Protein AF-A0A7T6VP35-F1 (afdb_monomer)

Radius of gyration: 22.61 Å; Cα contacts (8 Å, |Δi|>4): 110; chains: 1; bounding box: 56×58×50 Å

Nearest PDB structures (foldseek):
  3vu4-assembly3_A  TM=9.335E-01  e=1.042E-01  Kluyveromyces marxianus
  4yhc-assembly1_A  TM=8.560E-01  e=1.111E-01  Schizosaccharomyces pombe 972h-
  4h5j-assembly1_A  TM=8.783E-01  e=1.434E-01  Saccharomyces cerevisiae
  4yhc-assembly2_B  TM=8.462E-01  e=1.262E-01  Schizosaccharomyces pombe 972h-
  8fac-assembly1_A  TM=8.347E-01  e=3.505E-01  Homo sapiens

Structure (mmCIF, N/CA/C/O backbone):
data_AF-A0A7T6VP35-F1
#
_entry.id   AF-A0A7T6VP35-F1
#
loop_
_atom_site.group_PDB
_atom_site.id
_atom_site.type_symbol
_atom_site.label_atom_id
_atom_site.label_alt_id
_atom_site.label_comp_id
_atom_site.label_asym_id
_atom_site.label_entity_id
_atom_site.label_seq_id
_atom_site.pdbx_PDB_ins_code
_atom_site.Cartn_x
_atom_site.Cartn_y
_atom_site.Cartn_z
_atom_site.occupancy
_atom_site.B_iso_or_equiv
_atom_site.auth_seq_id
_atom_site.auth_comp_id
_atom_site.auth_asym_id
_atom_site.auth_atom_id
_atom_site.pdbx_PDB_model_num
ATOM 1 N N . MET A 1 1 ? 30.293 -44.725 -34.055 1.00 45.25 1 MET A N 1
ATOM 2 C CA . MET A 1 1 ? 31.162 -44.165 -33.001 1.00 45.25 1 MET A CA 1
ATOM 3 C C . MET A 1 1 ? 31.433 -42.728 -33.378 1.00 45.25 1 MET A C 1
ATOM 5 O O . MET A 1 1 ? 31.968 -42.501 -34.454 1.00 45.25 1 MET A O 1
ATOM 9 N N . GLY A 1 2 ? 30.972 -41.789 -32.566 1.00 43.19 2 GLY A N 1
ATOM 10 C CA . GLY A 1 2 ? 31.087 -40.361 -32.832 1.00 43.19 2 GLY A CA 1
ATOM 11 C C . GLY A 1 2 ? 30.233 -39.612 -31.827 1.00 43.19 2 GLY A C 1
ATOM 12 O O . GLY A 1 2 ? 29.228 -39.025 -32.206 1.00 43.19 2 GLY A O 1
ATOM 13 N N . ASP A 1 3 ? 30.580 -39.756 -30.549 1.00 46.41 3 ASP A N 1
ATOM 14 C CA . ASP A 1 3 ? 29.960 -39.008 -29.464 1.00 46.41 3 ASP A CA 1
ATOM 15 C C . ASP A 1 3 ? 30.331 -37.531 -29.652 1.00 46.41 3 ASP A C 1
ATOM 17 O O . ASP A 1 3 ? 31.506 -37.163 -29.600 1.00 46.41 3 ASP A O 1
ATOM 21 N N . GLU A 1 4 ? 29.340 -36.686 -29.941 1.00 54.66 4 GLU A N 1
ATOM 22 C CA . GLU A 1 4 ? 29.506 -35.236 -29.904 1.00 54.66 4 GLU A CA 1
ATOM 23 C C . GLU A 1 4 ? 29.760 -34.834 -28.449 1.00 54.66 4 GLU A C 1
ATOM 25 O O . GLU A 1 4 ? 28.839 -34.741 -27.636 1.00 54.66 4 GLU A O 1
ATOM 30 N N . GLU A 1 5 ? 31.034 -34.639 -28.105 1.00 53.47 5 GLU A N 1
ATOM 31 C CA . GLU A 1 5 ? 31.450 -34.078 -26.825 1.00 53.47 5 GLU A CA 1
ATOM 32 C C . GLU A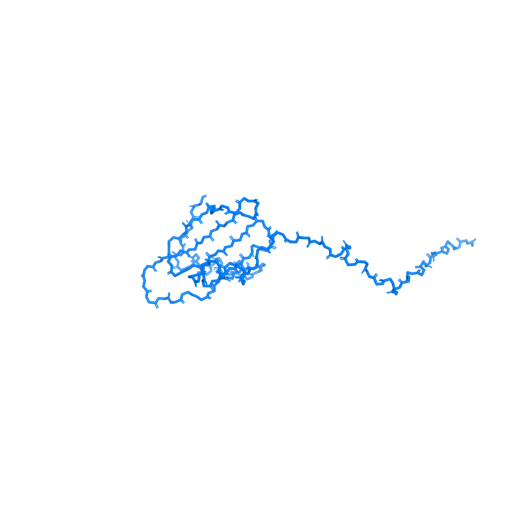 1 5 ? 30.738 -32.738 -26.604 1.00 53.47 5 GLU A C 1
ATOM 34 O O . GLU A 1 5 ? 31.073 -31.710 -27.204 1.00 53.47 5 GLU A O 1
ATOM 39 N N . LEU A 1 6 ? 29.750 -32.748 -25.708 1.00 54.72 6 LEU A N 1
ATOM 40 C CA . LEU A 1 6 ? 29.208 -31.551 -25.0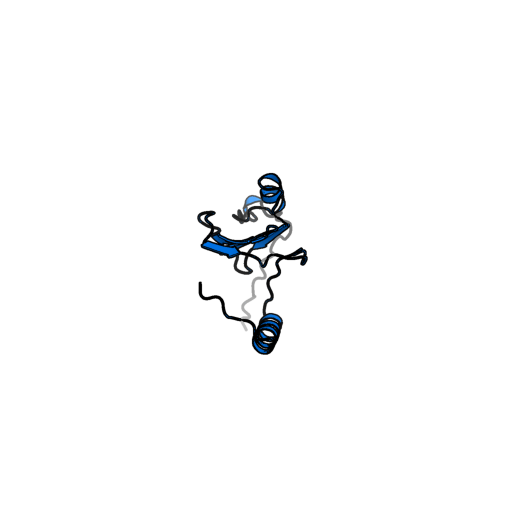86 1.00 54.72 6 LEU A CA 1
ATOM 41 C C . LEU A 1 6 ? 30.382 -30.805 -24.445 1.00 54.72 6 LEU A C 1
ATOM 43 O O . LEU A 1 6 ? 30.849 -31.162 -23.365 1.00 54.72 6 LEU A O 1
ATOM 47 N N . LYS A 1 7 ? 30.889 -29.777 -25.133 1.00 51.28 7 LYS A N 1
ATOM 48 C CA . LYS A 1 7 ? 31.916 -28.881 -24.601 1.00 51.28 7 LYS A CA 1
ATOM 49 C C . LYS A 1 7 ? 31.334 -28.142 -23.403 1.00 51.28 7 LYS A C 1
ATOM 51 O O . LYS A 1 7 ? 30.700 -27.097 -23.553 1.00 51.28 7 LYS A O 1
ATOM 56 N N . TYR A 1 8 ? 31.555 -28.690 -22.214 1.00 57.19 8 TYR A N 1
ATOM 57 C CA . TYR A 1 8 ? 31.365 -27.976 -20.963 1.00 57.19 8 TYR A CA 1
ATOM 58 C C . TYR A 1 8 ? 32.275 -26.750 -20.997 1.00 57.19 8 TYR A C 1
ATOM 60 O O . TYR A 1 8 ? 33.499 -26.846 -21.002 1.00 57.19 8 TYR A O 1
ATOM 68 N N . LYS A 1 9 ? 31.657 -25.578 -21.139 1.00 61.06 9 LYS A N 1
ATOM 69 C CA . LYS A 1 9 ? 32.354 -24.301 -21.131 1.00 61.06 9 LYS A CA 1
ATOM 70 C C . LYS A 1 9 ? 32.536 -23.911 -19.672 1.00 61.06 9 LYS A C 1
ATOM 72 O O . LYS A 1 9 ? 31.550 -23.608 -19.005 1.00 61.06 9 LYS A O 1
ATOM 77 N N . ASP A 1 10 ? 33.773 -23.921 -19.195 1.00 59.31 10 ASP A N 1
ATOM 78 C CA . ASP A 1 10 ? 34.096 -23.456 -17.850 1.00 59.31 10 ASP A CA 1
ATOM 79 C C . ASP A 1 10 ? 33.689 -21.984 -17.711 1.00 59.31 10 ASP A C 1
ATOM 81 O O . ASP A 1 10 ? 34.276 -21.079 -18.313 1.00 59.31 10 ASP A O 1
ATOM 85 N N . VAL A 1 11 ? 32.623 -21.737 -16.951 1.00 57.72 11 VAL A N 1
ATOM 86 C CA . VAL A 1 11 ? 32.194 -20.383 -16.604 1.00 57.72 11 VAL A CA 1
ATOM 87 C C . VAL A 1 11 ? 32.987 -19.973 -15.375 1.00 57.72 11 VAL A C 1
ATOM 89 O O . VAL A 1 11 ? 32.824 -20.535 -14.295 1.00 57.72 11 VAL A O 1
ATOM 92 N N . ASN A 1 12 ? 33.866 -18.988 -15.539 1.00 61.28 12 ASN A N 1
ATOM 93 C CA . ASN A 1 12 ? 34.619 -18.435 -14.425 1.00 61.28 12 ASN A CA 1
ATOM 94 C C . ASN A 1 12 ? 33.663 -17.705 -13.463 1.00 61.28 12 ASN A C 1
ATOM 96 O O . ASN A 1 12 ? 33.245 -16.577 -13.720 1.00 61.28 12 ASN A O 1
ATOM 100 N N . ILE A 1 13 ? 33.323 -18.354 -12.349 1.00 58.56 13 ILE A N 1
ATOM 101 C CA . ILE A 1 13 ? 32.464 -17.809 -11.287 1.00 58.56 13 ILE A CA 1
ATOM 102 C C . ILE A 1 13 ? 33.117 -16.660 -10.498 1.00 58.56 13 ILE A C 1
ATOM 104 O O . ILE A 1 13 ? 32.438 -16.004 -9.715 1.00 58.56 13 ILE A O 1
ATOM 108 N N . ASN A 1 14 ? 34.404 -16.364 -10.729 1.00 61.88 14 ASN A N 1
ATOM 109 C CA . ASN A 1 14 ? 35.099 -15.225 -10.114 1.00 61.88 14 ASN A CA 1
ATOM 110 C C . ASN A 1 14 ? 34.864 -13.897 -10.849 1.00 61.88 14 ASN A C 1
ATOM 112 O O . ASN A 1 14 ? 35.502 -12.891 -10.529 1.00 61.88 14 ASN A O 1
ATOM 116 N N . ILE A 1 15 ? 33.965 -13.857 -11.837 1.00 58.56 15 ILE A N 1
ATOM 117 C CA . ILE A 1 15 ? 33.495 -12.587 -12.387 1.00 58.56 15 ILE A CA 1
ATOM 118 C C . ILE A 1 15 ? 32.611 -11.945 -11.318 1.00 58.56 15 ILE A C 1
ATOM 120 O O . ILE A 1 15 ? 31.419 -12.227 -11.228 1.00 58.56 15 ILE A O 1
ATOM 124 N N . VAL A 1 16 ? 33.206 -11.066 -10.507 1.00 59.94 16 VAL A N 1
ATOM 125 C CA . VAL A 1 16 ? 32.450 -10.104 -9.703 1.00 59.94 16 VAL A CA 1
ATOM 126 C C . VAL A 1 16 ? 31.546 -9.357 -10.686 1.00 59.94 16 VAL A C 1
ATOM 128 O O . VAL A 1 16 ? 32.074 -8.699 -11.592 1.00 59.94 16 VAL A O 1
ATOM 131 N N . PRO A 1 17 ? 30.209 -9.477 -10.581 1.00 57.53 17 PRO A N 1
ATOM 132 C CA . PRO A 1 17 ? 29.318 -8.762 -11.475 1.00 57.53 17 PRO A CA 1
ATOM 133 C C . PRO A 1 17 ? 29.684 -7.285 -11.401 1.00 57.53 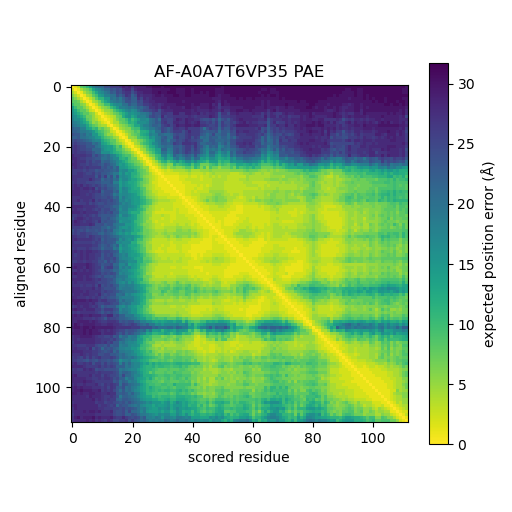17 PRO A C 1
ATOM 135 O O . PRO A 1 17 ? 29.749 -6.717 -10.308 1.00 57.53 17 PRO A O 1
ATOM 138 N N . LYS A 1 18 ? 29.954 -6.648 -12.547 1.00 56.50 18 LYS A N 1
ATOM 139 C CA . LYS A 1 18 ? 30.041 -5.186 -12.564 1.00 56.50 18 LYS A CA 1
ATOM 140 C C . LYS A 1 18 ? 28.736 -4.686 -11.950 1.00 56.50 18 LYS A C 1
ATOM 142 O O . LYS A 1 18 ? 27.669 -5.096 -12.401 1.00 56.50 18 LYS A O 1
ATOM 147 N N . ILE A 1 19 ? 28.827 -3.836 -10.926 1.00 55.59 19 ILE A N 1
ATOM 148 C CA . ILE A 1 19 ? 27.679 -3.264 -10.196 1.00 55.59 19 ILE A CA 1
ATOM 149 C C . ILE A 1 19 ? 26.604 -2.719 -11.151 1.00 55.59 19 ILE A C 1
ATOM 151 O O . ILE A 1 19 ? 25.419 -2.713 -10.833 1.00 55.59 19 ILE A O 1
ATOM 155 N N . ASP A 1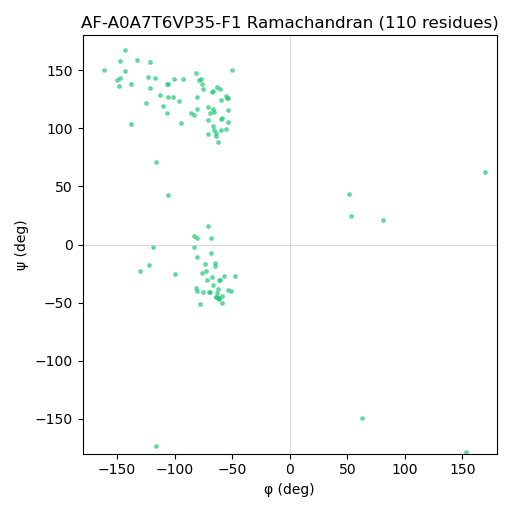 20 ? 27.014 -2.316 -12.350 1.00 54.00 20 ASP A N 1
ATOM 156 C CA . ASP A 1 20 ? 26.146 -1.772 -13.385 1.00 54.00 20 ASP A CA 1
ATOM 157 C C . ASP A 1 20 ? 25.250 -2.811 -14.086 1.00 54.00 20 ASP A C 1
ATOM 159 O O . ASP A 1 20 ? 24.253 -2.424 -14.683 1.00 54.00 20 ASP A O 1
ATOM 163 N N . ILE A 1 21 ? 25.536 -4.115 -13.972 1.00 54.22 21 ILE A N 1
ATOM 164 C CA . ILE A 1 21 ? 24.648 -5.200 -14.440 1.00 54.22 21 ILE A CA 1
ATOM 165 C C . ILE A 1 21 ? 23.465 -5.384 -13.468 1.00 54.22 21 ILE A C 1
ATOM 167 O O . ILE A 1 21 ? 22.388 -5.811 -13.871 1.00 54.22 21 ILE A O 1
ATOM 171 N N . ILE A 1 22 ? 23.630 -4.991 -12.199 1.00 52.59 22 ILE A N 1
ATOM 172 C CA . ILE A 1 22 ? 22.613 -5.087 -11.136 1.00 52.59 22 ILE A CA 1
ATOM 173 C C . ILE A 1 22 ? 22.027 -3.698 -10.838 1.00 52.59 22 ILE A C 1
ATOM 175 O O . ILE A 1 22 ? 21.836 -3.299 -9.692 1.00 52.59 22 ILE A O 1
ATOM 179 N N . LYS A 1 23 ? 21.746 -2.914 -11.879 1.00 46.44 23 LYS A N 1
ATOM 180 C CA . LYS A 1 23 ? 20.934 -1.700 -11.752 1.00 46.44 23 LYS A CA 1
ATOM 181 C C . LYS A 1 23 ? 19.660 -1.862 -12.562 1.00 46.44 23 LYS A C 1
ATOM 183 O O . LYS A 1 23 ? 19.435 -1.155 -13.538 1.00 46.44 23 LYS A O 1
ATOM 188 N N . ASN A 1 24 ? 18.763 -2.715 -12.073 1.00 47.38 24 ASN A N 1
ATOM 189 C CA . ASN A 1 24 ? 17.362 -2.330 -12.159 1.00 47.38 24 ASN A CA 1
ATOM 190 C C . ASN A 1 24 ? 17.235 -1.087 -11.278 1.00 47.38 24 ASN A C 1
ATOM 192 O O . ASN A 1 24 ? 17.166 -1.195 -10.055 1.00 47.38 24 ASN A O 1
ATOM 196 N N . LYS A 1 25 ? 17.306 0.104 -11.887 1.00 46.78 25 LYS A N 1
ATOM 197 C CA . LYS A 1 25 ? 16.839 1.329 -11.236 1.00 46.78 25 LYS A CA 1
ATOM 198 C C . LYS A 1 25 ? 15.350 1.114 -10.998 1.00 46.78 25 LYS A C 1
ATOM 200 O O . LYS A 1 25 ? 14.541 1.408 -11.869 1.00 46.78 25 LYS A O 1
ATOM 205 N N . SER A 1 26 ? 14.999 0.524 -9.862 1.00 57.09 26 SER A N 1
ATOM 206 C CA . SER A 1 26 ? 13.615 0.491 -9.438 1.00 57.09 26 SER A CA 1
ATOM 207 C C . SER A 1 26 ? 13.168 1.942 -9.305 1.00 57.09 26 SER A C 1
ATOM 209 O O . SER A 1 26 ? 13.800 2.717 -8.586 1.00 57.09 26 SER A O 1
ATOM 211 N N . SER A 1 27 ? 12.098 2.314 -10.000 1.00 63.88 27 SER A N 1
ATOM 212 C CA . SER A 1 27 ? 11.362 3.557 -9.745 1.00 63.88 27 SER A CA 1
ATOM 213 C C . SER A 1 27 ? 10.628 3.515 -8.399 1.00 63.88 27 SER A C 1
ATOM 215 O O . SER A 1 27 ? 9.886 4.434 -8.073 1.00 63.88 27 SER A O 1
ATOM 217 N N . ASP A 1 28 ? 10.847 2.452 -7.618 1.00 71.38 28 ASP A N 1
ATOM 218 C CA . ASP A 1 28 ? 10.353 2.259 -6.267 1.00 71.38 28 ASP A CA 1
ATOM 219 C C . ASP A 1 28 ? 10.862 3.388 -5.355 1.00 71.38 28 ASP A C 1
ATOM 221 O O . ASP A 1 28 ? 11.980 3.369 -4.835 1.00 71.38 28 ASP A O 1
ATOM 225 N N . ILE A 1 29 ? 9.999 4.372 -5.142 1.00 76.81 29 ILE A N 1
ATOM 226 C CA . ILE A 1 29 ? 10.055 5.316 -4.036 1.00 76.81 29 ILE A CA 1
ATOM 227 C C . ILE A 1 29 ? 10.087 4.534 -2.716 1.00 76.81 29 ILE A C 1
ATOM 229 O O . ILE A 1 29 ? 9.229 3.680 -2.458 1.00 76.81 29 ILE A O 1
ATOM 233 N N . LYS A 1 30 ? 11.062 4.824 -1.854 1.00 82.31 30 LYS A N 1
ATOM 234 C CA . LYS A 1 30 ? 11.183 4.126 -0.569 1.00 82.31 30 LYS A CA 1
ATOM 235 C C . LYS A 1 30 ? 10.180 4.677 0.442 1.00 82.31 30 LYS A C 1
ATOM 237 O O . LYS A 1 30 ? 10.030 5.888 0.571 1.00 82.31 30 LYS A O 1
ATOM 242 N N . TRP A 1 31 ? 9.601 3.799 1.263 1.00 84.06 31 TRP A N 1
ATOM 243 C CA . TRP A 1 31 ? 8.733 4.201 2.382 1.00 84.06 31 TRP A CA 1
ATOM 244 C C . TRP A 1 31 ? 9.387 5.260 3.283 1.00 84.06 31 TRP A C 1
ATOM 246 O O . TRP A 1 31 ? 8.747 6.229 3.672 1.00 84.06 31 TRP A O 1
ATOM 256 N N . SER A 1 32 ? 10.689 5.131 3.559 1.00 84.00 32 SER A N 1
ATOM 257 C CA . SER A 1 32 ? 11.425 6.096 4.383 1.00 84.00 32 SER A CA 1
ATOM 258 C C . SER A 1 32 ? 11.585 7.472 3.731 1.00 84.00 32 SER A C 1
ATOM 260 O O . SER A 1 32 ? 11.710 8.468 4.439 1.00 84.00 32 SER A O 1
ATOM 262 N N . GLU A 1 33 ? 11.595 7.546 2.401 1.00 86.12 33 GLU A N 1
ATOM 263 C CA . GLU A 1 33 ? 11.636 8.809 1.661 1.00 86.12 33 GLU A CA 1
ATOM 264 C C . GLU A 1 33 ? 10.263 9.483 1.697 1.00 86.12 33 GLU A C 1
ATOM 266 O O . GLU A 1 33 ? 10.182 10.682 1.951 1.00 86.12 33 GLU A O 1
ATOM 271 N N . GLU A 1 34 ? 9.182 8.714 1.555 1.00 85.38 34 GLU A N 1
ATOM 272 C CA . GLU A 1 34 ? 7.818 9.241 1.664 1.00 85.38 34 GLU A CA 1
ATOM 273 C C . GLU A 1 34 ? 7.452 9.654 3.086 1.00 85.38 34 GLU A C 1
ATOM 275 O O . GLU A 1 34 ? 6.898 10.732 3.282 1.00 85.38 34 GLU A O 1
ATOM 280 N N . LYS A 1 35 ? 7.844 8.874 4.098 1.00 85.44 35 LYS A N 1
ATOM 281 C CA . LYS A 1 35 ? 7.614 9.211 5.509 1.00 85.44 35 LYS A CA 1
ATOM 282 C C . LYS A 1 35 ? 8.298 10.520 5.918 1.00 85.44 35 LYS A C 1
ATOM 284 O O . LYS A 1 35 ? 7.786 11.229 6.775 1.00 85.44 35 LYS A O 1
ATOM 289 N N . LYS A 1 36 ? 9.430 10.862 5.287 1.00 87.88 36 LYS A N 1
ATOM 290 C CA . LYS A 1 36 ? 10.106 12.158 5.476 1.00 87.88 36 LYS A CA 1
ATOM 291 C C . LYS A 1 36 ? 9.359 13.325 4.832 1.00 87.88 36 LYS A C 1
ATOM 293 O O . LYS A 1 36 ? 9.484 14.443 5.314 1.00 87.88 36 LYS A O 1
ATOM 298 N N . LYS A 1 37 ? 8.635 13.091 3.732 1.00 86.56 37 LYS A N 1
ATOM 299 C CA . LYS A 1 37 ? 7.833 14.122 3.053 1.00 86.56 37 LYS A CA 1
ATOM 300 C C . LYS A 1 37 ? 6.484 14.330 3.735 1.00 86.56 37 LYS A C 1
ATOM 302 O O . LYS A 1 37 ? 6.000 15.454 3.795 1.00 86.56 37 LYS A O 1
ATOM 307 N N . ASN A 1 38 ? 5.874 13.248 4.215 1.00 84.94 38 ASN A N 1
ATOM 308 C CA . ASN A 1 38 ? 4.580 13.265 4.875 1.00 84.94 38 ASN A CA 1
ATOM 309 C C . ASN A 1 38 ? 4.600 12.352 6.106 1.00 84.94 38 ASN A C 1
ATOM 311 O O . ASN A 1 38 ? 4.487 11.127 6.011 1.00 84.94 38 ASN A O 1
ATOM 315 N N . GLU A 1 39 ? 4.692 12.976 7.278 1.00 85.62 39 GLU A N 1
ATOM 316 C CA . GLU A 1 39 ? 4.735 12.279 8.564 1.00 85.62 39 GLU A CA 1
ATOM 317 C C . GLU A 1 39 ? 3.432 11.529 8.881 1.00 85.62 39 GLU A C 1
ATOM 319 O O . GLU A 1 39 ? 3.449 10.594 9.684 1.00 85.62 39 GLU A O 1
ATOM 324 N N . ASN A 1 40 ? 2.322 11.859 8.212 1.00 88.19 40 ASN A N 1
ATOM 325 C CA . ASN A 1 40 ? 1.024 11.216 8.425 1.00 88.19 40 ASN A CA 1
ATOM 326 C C . ASN A 1 40 ? 0.883 9.868 7.706 1.00 88.19 40 ASN A C 1
ATOM 328 O O . ASN A 1 40 ? -0.069 9.142 7.982 1.00 88.19 40 ASN A O 1
ATOM 332 N N . ILE A 1 41 ? 1.812 9.508 6.809 1.00 90.19 41 ILE A N 1
ATOM 333 C CA . ILE A 1 41 ? 1.790 8.195 6.152 1.00 90.19 41 ILE A CA 1
ATOM 334 C C . ILE A 1 41 ? 2.065 7.116 7.197 1.00 90.19 41 ILE A C 1
ATOM 336 O O . ILE A 1 41 ? 3.142 7.070 7.789 1.00 90.19 41 ILE A O 1
ATOM 340 N N . ILE A 1 42 ? 1.103 6.235 7.422 1.00 91.38 42 ILE A N 1
ATOM 341 C CA . ILE A 1 42 ? 1.226 5.079 8.309 1.00 91.38 42 ILE A CA 1
ATOM 342 C C . ILE A 1 42 ? 2.011 3.980 7.601 1.00 91.38 42 ILE A C 1
ATOM 344 O O . ILE A 1 42 ? 3.001 3.487 8.137 1.00 91.38 42 ILE A O 1
ATOM 348 N N . ASP A 1 43 ? 1.602 3.638 6.381 1.00 91.25 43 ASP A N 1
ATOM 349 C CA . ASP A 1 43 ? 2.197 2.546 5.618 1.00 91.25 43 ASP A CA 1
ATOM 350 C C . ASP A 1 43 ? 2.168 2.820 4.111 1.00 91.25 43 ASP A C 1
ATOM 352 O O . ASP A 1 43 ? 1.374 3.626 3.616 1.00 91.25 43 ASP A O 1
ATOM 356 N N . MET A 1 44 ? 3.056 2.155 3.379 1.00 91.88 44 MET A N 1
ATOM 357 C CA . MET A 1 44 ? 3.139 2.234 1.928 1.00 91.88 44 MET A CA 1
ATOM 358 C C . MET A 1 44 ? 3.618 0.909 1.357 1.00 91.88 44 MET A C 1
ATOM 360 O O . MET A 1 44 ? 4.607 0.346 1.824 1.00 91.88 44 MET A O 1
ATOM 364 N N . MET A 1 45 ? 2.980 0.455 0.281 1.00 91.19 45 MET A N 1
ATOM 365 C CA . MET A 1 45 ? 3.393 -0.783 -0.360 1.00 91.19 45 MET A CA 1
ATOM 366 C C . MET A 1 45 ? 3.119 -0.807 -1.861 1.00 91.19 45 MET A C 1
ATOM 368 O O . MET A 1 45 ? 2.086 -0.342 -2.341 1.00 91.19 45 MET A O 1
ATOM 372 N N . TYR A 1 46 ? 4.057 -1.392 -2.600 1.00 90.00 46 TYR A N 1
ATOM 373 C CA . TYR A 1 46 ? 3.944 -1.641 -4.033 1.00 90.00 46 TYR A CA 1
ATOM 374 C C . TYR A 1 46 ? 3.046 -2.835 -4.304 1.00 90.00 46 TYR A C 1
ATOM 376 O O . TYR A 1 46 ? 3.099 -3.824 -3.578 1.00 90.00 46 TYR A O 1
ATOM 384 N N . SER A 1 47 ? 2.256 -2.751 -5.371 1.00 87.94 47 SER A N 1
ATOM 385 C CA . SER A 1 47 ? 1.628 -3.926 -5.984 1.00 87.94 47 SER A CA 1
ATOM 386 C C . SER A 1 47 ? 2.662 -5.031 -6.251 1.00 87.94 47 SER A C 1
ATOM 388 O O . SER A 1 47 ? 3.824 -4.714 -6.529 1.00 87.94 47 SER A O 1
ATOM 390 N N . PRO A 1 48 ? 2.266 -6.317 -6.219 1.00 85.12 48 PRO A N 1
ATOM 391 C CA . PRO A 1 48 ? 3.177 -7.426 -6.516 1.00 85.12 48 PRO A CA 1
ATOM 392 C C . PRO A 1 48 ? 3.888 -7.275 -7.869 1.00 85.12 48 PRO A C 1
ATOM 394 O O . PRO A 1 48 ? 5.090 -7.509 -7.964 1.00 85.12 48 PRO A O 1
ATOM 397 N N . GLU A 1 49 ? 3.164 -6.788 -8.880 1.00 84.44 49 GLU A N 1
ATOM 398 C CA . GLU A 1 49 ? 3.672 -6.551 -10.239 1.00 84.44 49 GLU A CA 1
ATOM 399 C C . GLU A 1 49 ? 4.399 -5.205 -10.403 1.00 84.44 49 GLU A C 1
ATOM 401 O O . GLU A 1 49 ? 4.900 -4.898 -11.483 1.00 84.44 49 GLU A O 1
ATOM 406 N N . LYS A 1 50 ? 4.457 -4.382 -9.348 1.00 83.38 50 LYS A N 1
ATOM 407 C CA . LYS A 1 50 ? 5.087 -3.052 -9.341 1.00 83.38 50 LYS A CA 1
ATOM 408 C C . LYS A 1 50 ? 4.626 -2.142 -10.483 1.00 83.38 50 LYS A C 1
ATOM 410 O O . LYS A 1 50 ? 5.423 -1.432 -11.091 1.00 83.38 50 LYS A O 1
ATOM 415 N N . ASN A 1 51 ? 3.327 -2.132 -10.754 1.00 83.50 51 ASN A N 1
ATOM 416 C CA . ASN A 1 51 ? 2.689 -1.207 -11.695 1.00 83.50 51 ASN A CA 1
ATOM 417 C C . ASN A 1 51 ? 2.005 -0.021 -10.988 1.00 83.50 51 ASN A C 1
ATOM 419 O O . ASN A 1 51 ? 1.897 1.065 -11.553 1.00 83.50 51 ASN A O 1
ATOM 423 N N . PHE A 1 52 ? 1.607 -0.200 -9.731 1.00 88.00 52 PHE A N 1
ATOM 424 C CA . PHE A 1 52 ? 1.084 0.854 -8.858 1.00 88.00 52 PHE A CA 1
ATOM 425 C C . PHE A 1 52 ? 1.553 0.663 -7.408 1.00 88.00 52 PHE A C 1
ATOM 427 O O . PHE A 1 52 ? 2.052 -0.407 -7.039 1.00 88.00 52 PHE A O 1
ATOM 434 N N . TYR A 1 53 ? 1.376 1.681 -6.571 1.00 90.31 53 TYR A N 1
ATOM 435 C CA . TYR A 1 53 ? 1.639 1.603 -5.134 1.00 90.31 53 TYR A CA 1
ATOM 436 C C . TYR A 1 53 ? 0.485 2.198 -4.327 1.00 90.31 53 TYR A C 1
ATOM 438 O O . TYR A 1 53 ? -0.314 2.976 -4.842 1.00 90.31 53 TYR A O 1
ATOM 446 N N . MET A 1 54 ? 0.385 1.820 -3.056 1.00 91.75 54 MET A N 1
ATOM 447 C CA . MET A 1 54 ? -0.618 2.345 -2.134 1.00 91.75 54 MET A CA 1
ATOM 448 C C . MET A 1 54 ? 0.043 3.082 -0.978 1.00 91.75 54 MET A C 1
ATOM 450 O O . MET A 1 54 ? 1.096 2.657 -0.506 1.00 91.75 54 MET A O 1
ATOM 454 N N . LYS A 1 55 ? -0.583 4.170 -0.526 1.00 92.12 55 LYS A N 1
ATOM 455 C CA . LYS A 1 55 ? -0.217 4.924 0.682 1.00 92.12 55 LY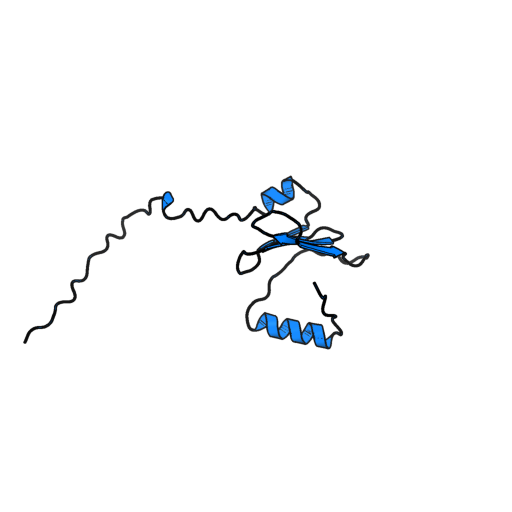S A CA 1
ATOM 456 C C . LYS A 1 55 ? -1.414 4.947 1.623 1.00 92.12 55 LYS A C 1
ATOM 458 O O . LYS A 1 55 ? -2.529 5.207 1.184 1.00 92.12 55 LYS A O 1
ATOM 463 N N . LEU A 1 56 ? -1.182 4.701 2.902 1.00 91.38 56 LEU A N 1
ATOM 464 C CA . LEU A 1 56 ? -2.185 4.787 3.957 1.00 91.38 56 LEU A CA 1
ATOM 465 C C . LEU A 1 56 ? -1.832 5.952 4.876 1.00 91.38 56 LEU A C 1
ATOM 467 O O . LEU A 1 56 ? -0.710 6.009 5.373 1.00 91.38 56 LEU A O 1
ATOM 471 N N . ASP A 1 57 ? -2.787 6.838 5.134 1.00 90.62 57 ASP A N 1
ATOM 472 C CA . ASP A 1 57 ? -2.741 7.772 6.261 1.00 90.62 57 ASP A CA 1
ATOM 473 C C . ASP A 1 57 ? -3.896 7.494 7.242 1.00 90.62 57 ASP A C 1
ATOM 475 O O . ASP A 1 57 ? -4.611 6.500 7.116 1.00 90.62 57 ASP A O 1
ATOM 479 N N . ASN A 1 58 ? -4.072 8.354 8.248 1.00 86.31 58 ASN A N 1
ATOM 480 C CA . ASN A 1 58 ? -5.104 8.183 9.280 1.00 86.31 58 ASN A CA 1
ATOM 481 C C . ASN A 1 58 ? -6.551 8.262 8.755 1.00 86.31 58 ASN A C 1
ATOM 483 O O . ASN A 1 58 ? 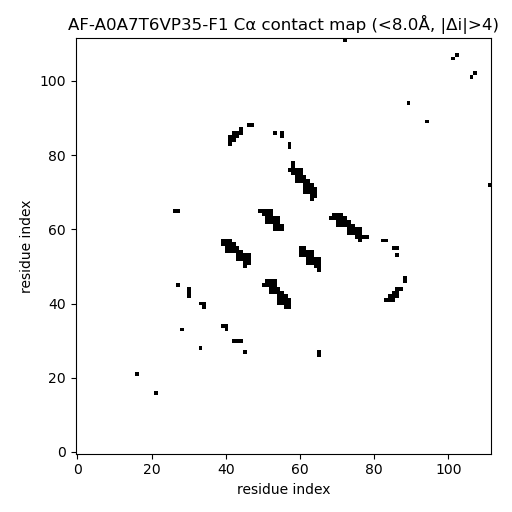-7.484 7.901 9.465 1.00 86.31 58 ASN A O 1
ATOM 487 N N . THR A 1 59 ? -6.748 8.783 7.549 1.00 87.94 59 THR A N 1
ATOM 488 C CA . THR A 1 59 ? -8.050 9.190 7.003 1.00 87.94 59 THR A CA 1
ATOM 489 C C . THR A 1 59 ? -8.334 8.630 5.617 1.00 87.94 59 THR A C 1
ATOM 491 O O . THR A 1 59 ? -9.495 8.525 5.229 1.00 87.94 59 THR A O 1
ATOM 494 N N . ASN A 1 60 ? -7.303 8.260 4.863 1.00 90.94 60 ASN A N 1
ATOM 495 C CA . ASN A 1 60 ? -7.407 7.856 3.477 1.00 90.94 60 ASN A CA 1
ATOM 496 C C . ASN A 1 60 ? -6.440 6.723 3.135 1.00 90.94 60 ASN A C 1
ATOM 498 O O . ASN A 1 60 ? -5.313 6.633 3.630 1.00 90.94 60 ASN A O 1
ATOM 502 N N . LEU A 1 61 ? -6.884 5.906 2.188 1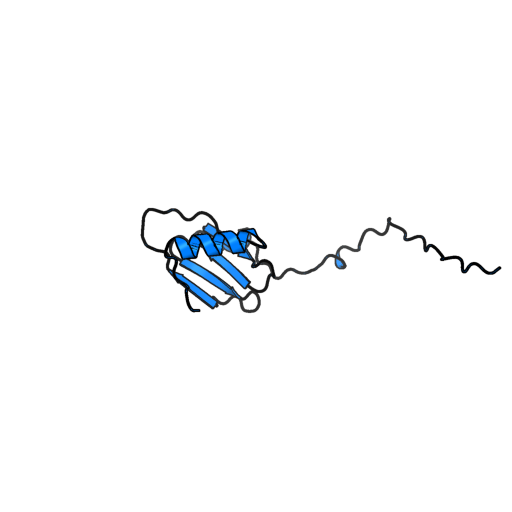.00 90.88 61 LEU A N 1
ATOM 503 C CA . LEU A 1 61 ? -6.066 4.974 1.439 1.00 90.88 61 LEU A CA 1
ATOM 504 C C . LEU A 1 61 ? -5.965 5.470 -0.002 1.00 90.88 61 LEU A C 1
ATOM 506 O O . LEU A 1 61 ? -6.969 5.594 -0.702 1.00 90.88 61 LEU A O 1
ATOM 510 N N . TYR A 1 62 ? -4.750 5.749 -0.444 1.00 91.44 62 TYR A N 1
ATOM 511 C CA . TYR A 1 62 ? -4.471 6.267 -1.773 1.00 91.44 62 TYR A CA 1
ATOM 512 C C . TYR A 1 62 ? -3.863 5.178 -2.645 1.00 91.44 62 TYR A C 1
ATOM 514 O O . TYR A 1 62 ? -2.969 4.455 -2.206 1.00 91.44 62 TYR A O 1
ATOM 522 N N . LEU A 1 63 ? -4.303 5.113 -3.895 1.00 91.31 63 LEU A N 1
ATOM 523 C CA . LEU A 1 63 ? -3.706 4.318 -4.959 1.00 91.31 63 LEU A CA 1
ATOM 524 C C . LEU A 1 63 ? -2.973 5.263 -5.905 1.00 91.31 63 LEU A C 1
ATOM 526 O O . LEU A 1 63 ? -3.586 6.202 -6.396 1.00 91.31 63 LEU A O 1
ATOM 530 N N . TYR A 1 64 ? -1.704 5.011 -6.191 1.00 89.44 64 TYR A N 1
ATOM 531 C CA . TYR A 1 64 ? -0.871 5.847 -7.052 1.00 89.44 64 TYR A CA 1
ATOM 532 C C . TYR A 1 64 ? -0.296 5.054 -8.216 1.00 89.44 64 TYR A C 1
ATOM 534 O O . TYR A 1 64 ? 0.115 3.901 -8.062 1.00 89.44 64 TYR A O 1
ATOM 542 N N . SER A 1 65 ? -0.194 5.707 -9.369 1.00 83.69 65 SER A N 1
ATOM 543 C CA . SER A 1 65 ? 0.594 5.187 -10.484 1.00 83.69 65 SER A CA 1
ATOM 544 C C . SER A 1 65 ? 2.084 5.395 -10.223 1.00 83.69 65 SER A C 1
ATOM 546 O O . SER A 1 65 ? 2.504 6.470 -9.801 1.00 83.69 65 SER A O 1
ATOM 548 N N . ILE A 1 66 ? 2.903 4.392 -10.543 1.00 80.81 66 ILE A N 1
ATOM 549 C CA . ILE A 1 66 ? 4.370 4.500 -10.450 1.00 80.81 66 ILE A CA 1
ATOM 550 C C . ILE A 1 66 ? 4.948 5.382 -11.566 1.00 80.81 66 ILE A C 1
ATOM 552 O O . ILE A 1 66 ? 6.044 5.915 -11.422 1.00 80.81 66 ILE A O 1
ATOM 556 N N . VAL A 1 67 ? 4.227 5.545 -12.679 1.00 77.75 67 VAL A N 1
ATOM 557 C CA . VAL A 1 67 ? 4.737 6.259 -13.862 1.00 77.75 67 VAL A CA 1
ATOM 558 C C . VAL A 1 67 ? 4.626 7.775 -13.705 1.00 77.75 67 VAL A C 1
ATOM 560 O O . VAL A 1 67 ? 5.527 8.504 -14.111 1.00 77.75 67 VAL A O 1
ATOM 563 N N . ASN A 1 68 ? 3.522 8.245 -13.129 1.00 74.31 68 ASN A N 1
ATOM 564 C CA . ASN A 1 68 ? 3.143 9.658 -13.097 1.00 74.31 68 ASN A CA 1
ATOM 565 C C . ASN A 1 68 ? 3.027 10.239 -11.679 1.00 74.31 68 ASN A C 1
ATOM 567 O O . ASN A 1 68 ? 2.802 11.434 -11.553 1.00 74.31 68 ASN A O 1
ATOM 571 N N . ASP A 1 69 ? 3.220 9.432 -10.627 1.00 71.25 69 ASP A N 1
ATOM 572 C CA . ASP A 1 69 ? 3.153 9.851 -9.211 1.00 71.25 69 ASP A CA 1
ATOM 573 C C . ASP A 1 69 ? 1.845 10.574 -8.824 1.00 71.25 69 ASP A C 1
ATOM 575 O O . ASP A 1 69 ? 1.769 11.334 -7.860 1.00 71.25 69 ASP A O 1
ATOM 579 N N . GLU A 1 70 ? 0.777 10.307 -9.576 1.00 77.44 70 GLU A N 1
ATOM 580 C CA . GLU A 1 70 ? -0.554 10.866 -9.362 1.00 77.44 70 GLU A CA 1
ATOM 581 C C . GLU A 1 70 ? -1.458 9.858 -8.642 1.00 77.44 70 GLU A C 1
ATOM 583 O O . GLU A 1 70 ? -1.387 8.650 -8.927 1.00 77.44 70 GLU A O 1
ATOM 588 N N . PRO A 1 71 ? -2.327 10.327 -7.725 1.00 82.44 71 PRO A N 1
ATOM 589 C CA . PRO A 1 71 ? -3.309 9.471 -7.086 1.00 82.44 71 PRO A CA 1
ATOM 590 C C . PRO A 1 71 ? -4.357 9.054 -8.123 1.00 82.44 71 PRO A C 1
ATOM 592 O O . PRO A 1 71 ? -5.138 9.867 -8.609 1.00 82.44 71 PRO A O 1
ATOM 595 N N . LEU A 1 72 ? -4.377 7.766 -8.445 1.00 87.62 72 LEU A N 1
ATOM 596 C CA . LEU A 1 72 ? -5.386 7.126 -9.283 1.00 87.62 72 LEU A CA 1
ATOM 597 C C . LEU A 1 72 ? -6.733 7.057 -8.564 1.00 87.62 72 LEU A C 1
ATOM 599 O O . LEU A 1 72 ? -7.780 7.245 -9.173 1.00 87.62 72 LEU A O 1
ATOM 603 N N . VAL A 1 73 ? -6.702 6.750 -7.264 1.00 89.31 73 VAL A N 1
ATOM 604 C CA . VAL A 1 73 ? -7.900 6.546 -6.442 1.00 89.31 73 VAL A CA 1
ATOM 605 C C . VAL A 1 73 ? -7.614 7.003 -5.025 1.00 89.31 73 VAL A C 1
ATOM 607 O O . VAL A 1 73 ? -6.521 6.788 -4.503 1.00 89.31 73 VAL A O 1
ATOM 610 N N . THR A 1 74 ? -8.611 7.600 -4.381 1.00 90.81 74 THR A N 1
ATOM 611 C CA . THR A 1 74 ? -8.586 7.883 -2.944 1.00 90.81 74 THR A CA 1
ATOM 612 C C . THR A 1 74 ? -9.817 7.272 -2.299 1.00 90.81 74 THR A C 1
ATOM 614 O O . THR A 1 74 ? -10.944 7.587 -2.673 1.00 90.81 74 THR A O 1
ATOM 617 N N . ILE A 1 75 ? -9.593 6.395 -1.328 1.00 88.06 75 ILE A N 1
ATOM 618 C CA . ILE A 1 75 ? -10.636 5.747 -0.543 1.00 88.06 75 ILE A CA 1
ATOM 619 C C . ILE A 1 75 ? -10.612 6.386 0.840 1.00 88.06 75 ILE A C 1
ATOM 621 O O . ILE A 1 75 ? -9.644 6.224 1.583 1.00 88.06 75 ILE A O 1
ATOM 625 N N . LYS A 1 76 ? -11.681 7.109 1.186 1.00 88.44 76 LYS A N 1
ATOM 626 C CA . LYS A 1 76 ? -11.861 7.633 2.543 1.00 88.44 76 LYS A CA 1
A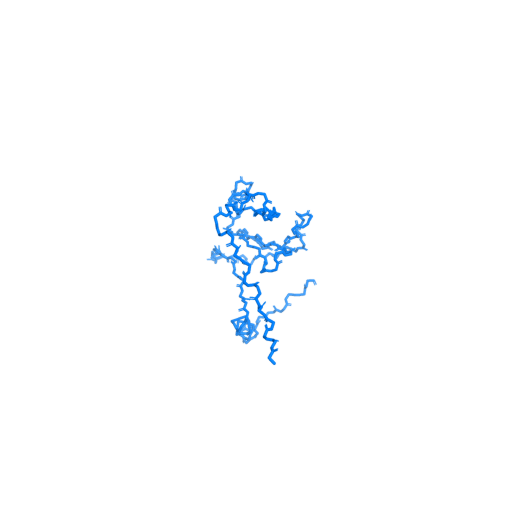TOM 627 C C . LYS A 1 76 ? -12.095 6.481 3.506 1.00 88.44 76 LYS A C 1
ATOM 629 O O . LYS A 1 76 ? -12.923 5.606 3.256 1.00 88.44 76 LYS A O 1
ATOM 634 N N . LEU A 1 77 ? -11.366 6.500 4.607 1.00 85.25 77 LEU A N 1
ATOM 635 C CA . LEU A 1 77 ? -11.506 5.516 5.660 1.00 85.25 77 LEU A CA 1
ATOM 636 C C . LEU A 1 77 ? -12.690 5.8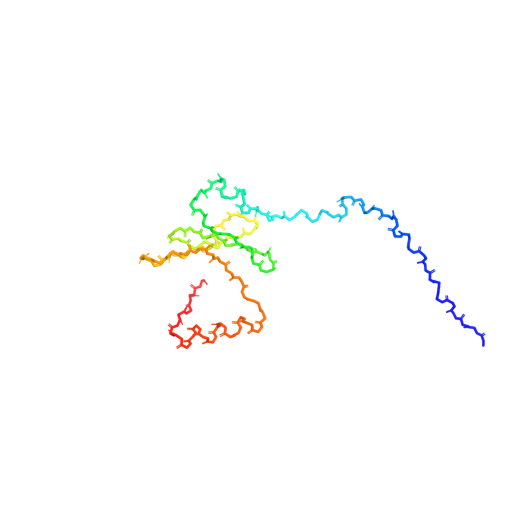79 6.565 1.00 85.25 77 LEU A C 1
ATOM 638 O O . LEU A 1 77 ? -12.965 7.064 6.762 1.00 85.25 77 LEU A O 1
ATOM 642 N N . PRO A 1 78 ? -13.396 4.882 7.127 1.00 77.19 78 PRO A N 1
ATOM 643 C CA . PRO A 1 78 ? -14.456 5.137 8.091 1.00 77.19 78 PRO A CA 1
ATOM 644 C C . PRO A 1 78 ? -13.912 5.864 9.324 1.00 77.19 78 PRO A C 1
ATOM 646 O O . PRO A 1 78 ? -12.902 5.451 9.895 1.00 77.19 78 PRO A O 1
ATOM 649 N N . GLU A 1 79 ? -14.607 6.908 9.765 1.00 74.06 79 GLU A N 1
ATOM 650 C CA . GLU A 1 79 ? -14.275 7.617 11.001 1.00 74.06 79 GLU A CA 1
ATOM 651 C C . GLU A 1 79 ? -14.502 6.701 12.223 1.00 74.06 79 GLU A C 1
ATOM 653 O O . GLU A 1 79 ? -15.546 6.054 12.341 1.00 74.06 79 GLU A O 1
ATOM 658 N N . GLY A 1 80 ? -13.530 6.617 13.144 1.00 70.19 80 GLY A N 1
ATOM 659 C CA . GLY A 1 80 ? -13.676 5.864 14.399 1.00 70.19 80 GLY A CA 1
ATOM 660 C C . GLY A 1 80 ? -12.375 5.327 15.015 1.00 70.19 80 GLY A C 1
ATOM 661 O O . GLY A 1 80 ? -11.285 5.513 14.489 1.00 70.19 80 GLY A O 1
ATOM 662 N N . ASN A 1 81 ? -12.501 4.612 16.143 1.00 54.22 81 ASN A N 1
ATOM 663 C CA . ASN A 1 81 ? -11.402 4.131 17.010 1.00 54.22 81 ASN A CA 1
ATOM 664 C C . ASN A 1 81 ? -10.537 2.982 16.438 1.00 54.22 81 ASN A C 1
ATOM 666 O O . ASN A 1 81 ? -9.852 2.290 17.196 1.00 54.22 81 ASN A O 1
ATOM 670 N N . LYS A 1 82 ? -10.587 2.701 15.133 1.00 67.69 82 LYS A N 1
ATOM 671 C CA . LYS A 1 82 ? -9.786 1.620 14.541 1.00 67.69 82 LYS A CA 1
ATOM 672 C C . LYS A 1 82 ? -8.483 2.194 13.998 1.00 67.69 82 LYS A C 1
ATOM 674 O O . LYS A 1 82 ? -8.464 2.796 12.933 1.00 67.69 82 LYS A O 1
ATOM 679 N N . ASN A 1 83 ? -7.394 1.957 14.723 1.00 72.12 83 ASN A N 1
ATOM 680 C CA . ASN A 1 83 ? -6.053 2.281 14.250 1.00 72.12 83 ASN A CA 1
ATOM 681 C C . ASN A 1 83 ? -5.675 1.317 13.124 1.00 72.12 83 ASN A C 1
ATOM 683 O O . ASN A 1 83 ? -5.415 0.136 13.364 1.00 72.12 83 ASN A O 1
ATOM 687 N N . LEU A 1 84 ? -5.657 1.816 11.893 1.00 78.12 84 LEU A N 1
ATOM 688 C CA . LEU A 1 84 ? -5.040 1.104 10.784 1.00 78.12 84 LEU A CA 1
ATOM 689 C C . LEU A 1 84 ? -3.528 1.235 10.924 1.00 78.12 84 LEU A C 1
ATOM 691 O O . LEU A 1 84 ? -3.019 2.317 11.193 1.00 78.12 84 LEU A O 1
ATOM 695 N N . ILE A 1 85 ? -2.822 0.120 10.773 1.00 82.56 85 ILE A N 1
ATOM 696 C CA . ILE A 1 85 ? -1.376 0.057 11.017 1.00 82.56 85 ILE A CA 1
ATOM 697 C C . ILE A 1 85 ? -0.586 -0.409 9.797 1.00 82.56 85 ILE A C 1
ATOM 699 O O . ILE A 1 85 ? 0.630 -0.249 9.777 1.00 82.56 85 ILE A O 1
ATOM 703 N N . LYS A 1 86 ? -1.253 -1.029 8.813 1.00 85.69 86 LYS A N 1
ATOM 704 C CA . LYS A 1 86 ? -0.577 -1.713 7.713 1.00 85.69 86 LYS A CA 1
ATOM 705 C C . LYS A 1 86 ? -1.492 -1.940 6.507 1.00 85.69 86 LYS A C 1
ATOM 707 O O . LYS A 1 86 ? -2.692 -2.162 6.672 1.00 85.69 86 LYS A O 1
ATOM 712 N N . ILE A 1 87 ? -0.895 -1.956 5.320 1.00 87.44 87 ILE A N 1
ATOM 713 C CA . ILE A 1 87 ? -1.435 -2.478 4.066 1.00 87.44 87 ILE A CA 1
ATOM 714 C C . ILE A 1 87 ? -0.722 -3.803 3.756 1.00 87.44 87 ILE A C 1
ATOM 716 O O . ILE A 1 87 ? 0.497 -3.912 3.882 1.00 87.44 87 ILE A O 1
ATOM 720 N N . GLU A 1 88 ? -1.456 -4.821 3.304 1.00 85.81 88 GLU A N 1
ATOM 721 C CA . GLU A 1 88 ? -0.861 -6.092 2.878 1.00 85.81 88 GLU A CA 1
ATOM 722 C C . GLU A 1 88 ? -1.510 -6.627 1.598 1.00 85.81 88 GLU A C 1
ATOM 724 O O . GLU A 1 88 ? -2.727 -6.572 1.426 1.00 85.81 88 GLU A O 1
ATOM 729 N N . TRP A 1 89 ? -0.675 -7.148 0.698 1.00 84.62 89 TRP A N 1
ATOM 730 C CA . TRP A 1 89 ? -1.078 -7.790 -0.542 1.00 84.62 89 TRP A CA 1
ATOM 731 C C . TRP A 1 89 ? -1.105 -9.268 -0.270 1.00 84.62 89 TRP A C 1
ATOM 733 O O . TRP A 1 89 ? -0.105 -9.868 0.120 1.00 84.62 89 TRP A O 1
ATOM 743 N N . ILE A 1 90 ? -2.258 -9.853 -0.525 1.00 83.12 90 ILE A N 1
ATOM 744 C CA . ILE A 1 90 ? -2.432 -11.283 -0.411 1.00 83.12 90 ILE A CA 1
ATOM 745 C C . ILE A 1 90 ? -2.387 -11.837 -1.827 1.00 83.12 90 ILE A C 1
ATOM 747 O O . ILE A 1 90 ? -3.087 -11.349 -2.712 1.00 83.12 90 ILE A O 1
ATOM 751 N N . VAL A 1 91 ? -1.528 -12.828 -2.044 1.00 82.25 91 VAL A N 1
ATOM 752 C CA . VAL A 1 91 ? -1.315 -13.465 -3.347 1.00 82.25 91 VAL A CA 1
ATOM 753 C C . VAL A 1 91 ? -1.611 -14.962 -3.272 1.00 82.25 91 VAL A C 1
ATOM 755 O O . VAL A 1 91 ? -1.566 -15.567 -2.197 1.00 82.25 91 VAL A O 1
ATOM 758 N N . GLY A 1 92 ? -1.914 -15.562 -4.425 1.00 83.06 92 GLY A N 1
ATOM 759 C CA . GLY A 1 92 ? -2.209 -16.991 -4.549 1.00 83.06 92 GLY A CA 1
ATOM 760 C C . GLY A 1 92 ? -3.460 -17.419 -3.777 1.00 83.06 92 GLY A C 1
ATOM 761 O O . GLY A 1 92 ? -4.372 -16.625 -3.570 1.00 83.06 92 GLY A O 1
ATOM 762 N N . ASN A 1 93 ? -3.478 -18.667 -3.303 1.00 83.00 93 ASN A N 1
ATOM 763 C CA . ASN A 1 93 ? -4.652 -19.285 -2.666 1.00 83.00 93 ASN A CA 1
ATOM 764 C C . ASN A 1 93 ? -5.186 -18.508 -1.450 1.00 83.00 93 ASN A C 1
ATOM 766 O O . ASN A 1 93 ? -6.373 -18.575 -1.136 1.00 83.00 93 ASN A O 1
ATOM 770 N N . ASN A 1 94 ? -4.327 -17.753 -0.758 1.00 83.00 94 ASN A N 1
ATOM 771 C CA . ASN A 1 94 ? -4.769 -16.913 0.351 1.00 83.00 94 ASN A CA 1
ATOM 772 C C . ASN A 1 94 ? -5.674 -15.774 -0.137 1.00 83.00 94 ASN A C 1
ATOM 774 O O . ASN A 1 94 ? -6.620 -15.418 0.559 1.00 83.00 94 ASN A O 1
ATOM 778 N N . ALA A 1 95 ? -5.423 -15.220 -1.326 1.00 86.25 95 ALA A N 1
ATOM 779 C CA . ALA A 1 95 ? -6.248 -14.155 -1.887 1.00 86.25 95 ALA A CA 1
ATOM 780 C C . ALA A 1 95 ? -7.681 -14.647 -2.137 1.00 86.25 95 ALA A C 1
ATOM 782 O O . ALA A 1 95 ? -8.640 -13.953 -1.799 1.00 86.25 95 ALA A O 1
ATOM 783 N N . ASP A 1 96 ? -7.821 -15.872 -2.650 1.00 85.44 96 ASP A N 1
ATOM 784 C CA . ASP A 1 96 ? -9.122 -16.496 -2.902 1.00 85.44 96 ASP A CA 1
ATOM 785 C C . ASP A 1 96 ? -9.897 -16.730 -1.602 1.00 85.44 96 ASP A C 1
ATOM 787 O O . ASP A 1 96 ? -11.069 -16.360 -1.501 1.00 85.44 96 ASP A O 1
ATOM 791 N N . LEU A 1 97 ? -9.224 -17.249 -0.568 1.00 87.50 97 LEU A N 1
ATOM 792 C CA . LEU A 1 97 ? -9.821 -17.425 0.758 1.00 87.50 97 LEU A CA 1
ATOM 793 C C . LEU A 1 97 ? -10.316 -16.095 1.330 1.00 87.50 97 LEU A C 1
ATOM 795 O O . LEU A 1 97 ? -11.466 -15.990 1.756 1.00 87.50 97 LEU A O 1
ATOM 799 N N . TRP A 1 98 ? -9.472 -15.061 1.318 1.00 85.62 98 TRP A N 1
ATOM 800 C CA . TRP A 1 98 ? -9.841 -13.745 1.838 1.00 85.62 98 TRP A CA 1
ATOM 801 C C . TRP A 1 98 ? -10.999 -13.118 1.071 1.00 85.62 98 TRP A C 1
ATOM 803 O O . TRP A 1 98 ? -11.888 -12.531 1.688 1.00 85.62 98 TRP A O 1
ATOM 813 N N . LYS A 1 99 ? -11.045 -13.294 -0.251 1.00 84.75 99 LYS A N 1
ATOM 814 C CA . LYS A 1 99 ? -12.165 -12.846 -1.079 1.00 84.75 99 LYS A CA 1
ATOM 815 C C . LYS A 1 99 ? -13.472 -13.526 -0.673 1.00 84.75 99 LYS A C 1
ATOM 817 O O . LYS A 1 99 ? -14.481 -12.843 -0.508 1.00 84.75 99 LYS A O 1
ATOM 822 N N . GLU A 1 100 ? -13.465 -14.844 -0.481 1.00 86.50 100 GLU A N 1
ATOM 823 C CA . GLU A 1 100 ? -14.652 -15.560 -0.010 1.00 86.50 100 GLU A CA 1
ATOM 824 C C . GLU A 1 100 ? -15.107 -15.095 1.374 1.00 86.50 100 GLU A C 1
ATOM 826 O O . GLU A 1 100 ? -16.299 -14.858 1.574 1.00 86.50 100 GLU A O 1
ATOM 831 N N . TYR A 1 101 ? -14.175 -14.960 2.322 1.00 87.62 101 TYR A N 1
ATOM 832 C CA . TYR A 1 101 ? -14.479 -14.470 3.668 1.00 87.62 101 TYR A CA 1
ATOM 833 C C . TYR A 1 101 ? -15.091 -13.072 3.626 1.00 87.62 101 TYR A C 1
ATOM 835 O O . TYR A 1 101 ? -16.091 -12.823 4.298 1.00 87.62 101 TYR A O 1
ATOM 843 N N . PHE A 1 102 ? -14.529 -12.181 2.809 1.00 85.75 102 PHE A N 1
ATOM 844 C CA . PHE A 1 102 ? -15.008 -10.810 2.685 1.00 85.75 102 PHE A CA 1
ATOM 845 C C . PHE A 1 102 ? -16.431 -10.757 2.117 1.00 85.75 102 PHE A C 1
ATOM 847 O O . PHE A 1 102 ? -17.290 -10.089 2.685 1.00 85.75 102 PHE A O 1
ATOM 854 N N . ILE A 1 103 ? -16.718 -11.526 1.060 1.00 85.06 103 ILE A N 1
ATOM 855 C CA . ILE A 1 103 ? -18.068 -11.618 0.478 1.00 85.06 103 ILE A CA 1
ATOM 856 C C . ILE A 1 103 ? -19.062 -12.198 1.494 1.00 85.06 103 ILE A C 1
ATOM 858 O O . ILE A 1 103 ? -20.145 -11.647 1.681 1.00 85.06 103 ILE A O 1
ATOM 862 N N . LYS A 1 104 ? -18.696 -13.284 2.190 1.00 89.12 104 LYS A N 1
ATOM 863 C CA . LYS A 1 104 ? -19.549 -13.919 3.215 1.00 89.12 104 LYS A CA 1
ATOM 864 C C . LYS A 1 104 ? -19.857 -12.980 4.386 1.00 89.12 104 LYS A C 1
ATOM 866 O O . LYS A 1 104 ? -20.930 -13.082 4.969 1.00 89.12 104 LYS A O 1
ATOM 871 N N . ALA A 1 105 ? -18.949 -12.061 4.708 1.00 89.38 105 ALA A N 1
ATOM 872 C CA . ALA A 1 105 ? -19.133 -11.051 5.748 1.00 89.38 105 ALA A CA 1
ATOM 873 C C . ALA A 1 105 ? -19.975 -9.836 5.301 1.00 89.38 105 ALA A C 1
ATOM 875 O O . ALA A 1 105 ? -20.103 -8.882 6.066 1.00 89.38 105 ALA A O 1
ATOM 876 N N . GLY A 1 106 ? -20.543 -9.851 4.088 1.00 84.69 106 GLY A N 1
ATOM 877 C CA . GLY A 1 106 ? -21.310 -8.729 3.539 1.00 84.69 106 GLY A CA 1
ATOM 878 C C . GLY A 1 106 ? -20.438 -7.618 2.953 1.00 84.69 106 GLY A C 1
ATOM 879 O O . GLY A 1 106 ? -20.881 -6.480 2.852 1.00 84.69 106 GLY A O 1
ATOM 880 N N . GLY A 1 107 ? -19.190 -7.925 2.596 1.00 79.81 107 GLY A N 1
ATOM 881 C CA . GLY A 1 107 ? -18.280 -6.969 1.985 1.00 79.81 107 GLY A CA 1
ATOM 882 C C . GLY A 1 107 ? -18.773 -6.485 0.622 1.00 79.81 107 GLY A C 1
ATOM 883 O O . GLY A 1 107 ? -19.193 -7.273 -0.227 1.00 79.81 107 GLY A O 1
ATOM 884 N N . GLU A 1 108 ? -18.686 -5.178 0.399 1.00 74.62 108 GLU A N 1
ATOM 885 C CA . GLU A 1 108 ? -19.108 -4.546 -0.846 1.00 74.62 108 GLU A CA 1
ATOM 886 C C . GLU A 1 108 ? -17.941 -4.415 -1.826 1.00 74.62 108 GLU A C 1
ATOM 888 O O . GLU A 1 108 ? -16.798 -4.135 -1.454 1.00 74.62 108 GLU A O 1
ATOM 893 N N . ARG A 1 109 ? -18.231 -4.609 -3.115 1.00 71.62 109 ARG A N 1
ATOM 894 C CA . ARG A 1 109 ? -17.258 -4.353 -4.174 1.00 71.62 109 ARG A CA 1
ATOM 895 C C . ARG A 1 109 ? -17.229 -2.859 -4.463 1.00 71.62 109 ARG A C 1
ATOM 897 O O . ARG A 1 109 ? -18.198 -2.316 -4.981 1.00 71.62 109 ARG A O 1
ATOM 904 N N . ILE A 1 110 ? -16.088 -2.230 -4.213 1.00 68.06 110 ILE A N 1
ATOM 905 C CA . ILE A 1 110 ? -15.839 -0.864 -4.669 1.00 68.06 110 ILE A CA 1
ATOM 906 C C . ILE A 1 110 ? -15.657 -0.911 -6.192 1.00 68.06 110 ILE A C 1
ATOM 908 O O . ILE A 1 110 ? -14.771 -1.609 -6.696 1.00 68.06 110 ILE A O 1
ATOM 912 N N . GLN A 1 111 ? -16.535 -0.230 -6.929 1.00 60.56 111 GLN A N 1
ATOM 913 C CA . GLN A 1 111 ? -16.316 0.058 -8.346 1.00 60.56 111 GLN A CA 1
ATOM 914 C C . GLN A 1 111 ? -15.386 1.266 -8.441 1.00 60.56 111 GLN A C 1
ATOM 916 O O . GLN A 1 111 ? -15.631 2.287 -7.799 1.00 60.56 111 GLN A O 1
ATOM 921 N N . ILE A 1 112 ? -14.306 1.097 -9.196 1.00 55.75 112 ILE A N 1
ATOM 922 C CA . ILE A 1 112 ? -13.280 2.103 -9.469 1.00 55.75 112 ILE A CA 1
ATOM 923 C C . ILE A 1 112 ? -13.381 2.453 -10.948 1.00 55.75 112 ILE A C 1
ATOM 925 O O . ILE A 1 112 ? -13.509 1.487 -11.739 1.00 55.75 112 ILE A O 1
#

Sequence (112 aa):
MGDEELKYKDVNINIVPKIDIIKNKSSDIKWSEEKKKNENIIDMMYSPEKNFYMKLDNTNLYLYSIVNDEPLVTIKLPEGNKNLIKIEWIVGNNADLWKEYFIKAGGERIQI

Foldseek 3Di:
DDPPPPPPDDDPPPPPDDVVVVDPVQLDDDPVNVCVVPVQFLEKAADPVRQWIWTDGPFWIFIAGSVPRDTPDIDTDDDDDDDDRDDDDDDDPVVVVVVVVCVVVVHDDDDD

Mean predicted aligned error: 12.95 Å

Secondary structure (DSSP, 8-state):
------------TT----GGGG--------HHHHHHH-TT--EEEE-TTSSEEEEE-SSEEEEEETTT--EEEEEEPPPSS----------THHHHHHHHHHHHTTPPPPP-

pLDDT: mean 76.49, std 14.32, range [43.19, 92.12]

Solvent-accessible surface area (backbone atoms only — not comparable to full-atom values): 7407 Å² total; per-residue (Å²): 141,80,82,81,75,79,77,79,73,86,73,72,81,83,63,72,74,59,69,78,80,73,56,80,77,66,83,71,78,51,60,74,60,48,38,72,76,38,77,61,50,64,32,65,48,66,42,96,85,64,65,34,34,37,42,29,42,96,53,37,42,34,34,28,37,67,89,74,75,42,76,75,44,77,44,77,52,83,88,70,95,72,83,80,73,74,80,84,87,67,65,69,74,58,32,57,52,51,50,52,54,39,50,76,72,69,53,78,83,82,86,126